Protein AF-A0A545VVF0-F1 (afdb_monomer_lite)

Sequence (174 aa):
MASSSRSNSPYYKLYMKKKNPTLDKPDDRQISLLFIFCLSRHEPKAKIQRWTYAGITYGAWSDDVDNPLRNELEDKDLWGIVDTKQVEDPNSEVRKIIDLSPSDLDKHDEAYKRWLKAQVKGKFPDDEEKKRDPSEEYLDTGVTAEARDQWQNKYFKDMAHAKLATLLAKGLLR

Organism: NCBI:txid43265

Structure (mmCIF, N/CA/C/O backbone):
data_AF-A0A545VVF0-F1
#
_entry.id   AF-A0A545VVF0-F1
#
loop_
_atom_site.group_PDB
_atom_site.id
_atom_site.type_symbol
_atom_site.label_atom_id
_atom_site.label_alt_id
_atom_site.label_comp_id
_atom_site.label_asym_id
_atom_site.label_entity_id
_atom_site.label_seq_id
_atom_site.pdbx_PDB_ins_code
_atom_site.Cartn_x
_atom_site.Cartn_y
_atom_site.Cartn_z
_atom_site.occupancy
_atom_site.B_iso_or_equiv
_atom_site.auth_seq_id
_atom_site.auth_comp_id
_atom_site.auth_asym_id
_atom_site.auth_atom_id
_atom_site.pdbx_PDB_model_num
ATOM 1 N N . MET A 1 1 ? -33.935 10.728 29.912 1.00 37.78 1 MET A N 1
ATOM 2 C CA . MET A 1 1 ? -32.818 11.019 28.991 1.00 37.78 1 MET A CA 1
ATOM 3 C C . MET A 1 1 ? -32.166 9.700 28.626 1.00 37.78 1 MET A C 1
ATOM 5 O O . MET A 1 1 ? -31.509 9.108 29.469 1.00 37.78 1 MET A O 1
ATOM 9 N N . ALA A 1 2 ? -32.445 9.180 27.432 1.00 35.41 2 ALA A N 1
ATOM 10 C CA . ALA A 1 2 ? -31.776 7.984 26.939 1.00 35.41 2 ALA A CA 1
ATOM 11 C C . ALA A 1 2 ? -30.388 8.408 26.449 1.00 35.41 2 ALA A C 1
ATOM 13 O O . ALA A 1 2 ? -30.267 9.019 25.390 1.00 35.41 2 ALA A O 1
ATOM 14 N N . SER A 1 3 ? -29.353 8.138 27.248 1.00 36.69 3 SER A N 1
ATOM 15 C CA . SER A 1 3 ? -27.981 8.148 26.748 1.00 36.69 3 SER A CA 1
ATOM 16 C C . SER A 1 3 ? -27.881 7.050 25.702 1.00 36.69 3 SER A C 1
ATOM 18 O O . SER A 1 3 ? -27.748 5.873 26.027 1.00 36.69 3 SER A O 1
ATOM 20 N N . SER A 1 4 ? -27.986 7.433 24.434 1.00 38.41 4 SER A N 1
ATOM 21 C CA . SER A 1 4 ? -27.522 6.611 23.331 1.00 38.41 4 SER A CA 1
ATOM 22 C C . SER A 1 4 ? -26.011 6.472 23.489 1.00 38.41 4 SER A C 1
ATOM 24 O O . SER A 1 4 ? -25.253 7.364 23.097 1.00 38.41 4 SER A O 1
ATOM 26 N N . SER A 1 5 ? -25.576 5.385 24.121 1.00 40.12 5 SER A N 1
ATOM 27 C CA . SER A 1 5 ? -24.195 4.924 24.096 1.00 40.12 5 SER A CA 1
ATOM 28 C C . SER A 1 5 ? -23.779 4.835 22.631 1.00 40.12 5 SER A C 1
ATOM 30 O O . SER A 1 5 ? -24.223 3.946 21.904 1.00 40.12 5 SER A O 1
ATOM 32 N N . ARG A 1 6 ? -23.016 5.829 22.161 1.00 42.34 6 ARG A N 1
ATOM 33 C CA . ARG A 1 6 ? -22.451 5.843 20.813 1.00 42.34 6 ARG A CA 1
ATOM 34 C C . ARG A 1 6 ? -21.681 4.539 20.643 1.00 42.34 6 ARG A C 1
ATOM 36 O O . ARG A 1 6 ? -20.779 4.262 21.423 1.00 42.34 6 ARG A O 1
ATOM 43 N N . SER A 1 7 ? -22.103 3.748 19.661 1.00 41.75 7 SER A N 1
ATOM 44 C CA . SER A 1 7 ? -21.441 2.544 19.164 1.00 41.75 7 SER A CA 1
ATOM 45 C C . SER A 1 7 ? -19.919 2.642 19.324 1.00 41.75 7 SER A C 1
ATOM 47 O O . SER A 1 7 ? -19.293 3.428 18.614 1.00 41.75 7 SER A O 1
ATOM 49 N N . ASN A 1 8 ? -19.332 1.851 20.233 1.00 49.91 8 ASN A N 1
ATOM 50 C CA . ASN A 1 8 ? -17.915 1.483 20.171 1.00 49.91 8 ASN A CA 1
ATOM 51 C C . ASN A 1 8 ? -17.726 0.871 18.787 1.00 49.91 8 ASN A C 1
ATOM 53 O O . ASN A 1 8 ? -18.117 -0.274 18.594 1.00 49.91 8 ASN A O 1
ATOM 57 N N . SER A 1 9 ? -17.276 1.640 17.796 1.00 54.25 9 SER A N 1
ATOM 58 C CA . SER A 1 9 ? -17.163 1.115 16.439 1.00 54.25 9 SER A CA 1
ATOM 59 C C . SER A 1 9 ? -16.034 0.082 16.453 1.00 54.25 9 SER A C 1
ATOM 61 O O . SER A 1 9 ? -14.888 0.477 16.666 1.00 54.25 9 SER A O 1
ATOM 63 N N . PRO A 1 10 ? -16.309 -1.221 16.257 1.00 78.38 10 PRO A N 1
ATOM 64 C CA . PRO A 1 10 ? -15.282 -2.264 16.246 1.00 78.38 10 PRO A CA 1
ATOM 65 C C . PRO A 1 10 ? -14.521 -2.271 14.907 1.00 78.38 10 PRO A C 1
ATOM 67 O O . PRO A 1 10 ? -14.108 -3.325 14.425 1.00 78.38 10 PRO A O 1
ATOM 70 N N . TYR A 1 11 ? -14.413 -1.105 14.265 1.00 91.50 11 TYR A N 1
ATOM 71 C CA . TYR A 1 11 ? -13.910 -0.956 12.913 1.00 91.50 11 TYR A CA 1
ATOM 72 C C . TYR A 1 11 ? -12.956 0.229 12.811 1.00 91.50 11 TYR A C 1
ATOM 74 O O . TYR A 1 11 ? -13.259 1.338 13.258 1.00 91.50 11 TYR A O 1
ATOM 82 N N . TYR A 1 12 ? -11.844 0.000 12.129 1.00 94.69 12 TYR A N 1
ATOM 83 C CA . TYR A 1 12 ? -10.983 1.047 11.610 1.00 94.69 12 TYR A CA 1
ATOM 84 C C . TYR A 1 12 ? -11.532 1.563 10.285 1.00 94.69 12 TYR A C 1
ATOM 86 O O . TYR A 1 12 ? -11.954 0.787 9.429 1.00 94.69 12 TYR A O 1
ATOM 94 N N . LYS A 1 13 ? -11.468 2.876 10.081 1.00 95.19 13 LYS A N 1
ATOM 95 C CA . LYS A 1 13 ? -11.593 3.478 8.755 1.00 95.19 13 LYS A CA 1
ATOM 96 C C . LYS A 1 13 ? -10.274 3.308 8.006 1.00 95.19 13 LYS A C 1
ATOM 98 O O . LYS A 1 13 ? -9.220 3.612 8.566 1.00 95.19 13 LYS A O 1
ATOM 103 N N . LEU A 1 14 ? -10.344 2.854 6.758 1.00 96.75 14 LEU A N 1
ATOM 104 C CA . LEU A 1 14 ? -9.202 2.714 5.858 1.00 96.75 14 LEU A CA 1
ATOM 105 C C . LEU A 1 14 ? -9.165 3.880 4.870 1.00 96.75 14 LEU A C 1
ATOM 107 O O . LEU A 1 14 ? -10.061 4.026 4.040 1.00 96.75 14 LEU A O 1
ATOM 111 N N . TYR A 1 15 ? -8.094 4.662 4.922 1.00 96.00 15 TYR A N 1
ATOM 112 C CA . TYR A 1 15 ? -7.790 5.705 3.949 1.00 96.00 15 TYR A CA 1
ATOM 113 C C . TYR A 1 15 ? -6.566 5.316 3.128 1.00 96.00 15 TYR A C 1
ATOM 115 O O . TYR A 1 15 ? -5.662 4.652 3.637 1.00 96.00 15 TYR A O 1
ATOM 123 N N . MET A 1 16 ? -6.498 5.775 1.880 1.00 95.44 16 MET A N 1
ATOM 124 C CA . MET A 1 16 ? -5.319 5.586 1.036 1.00 95.44 16 MET A CA 1
ATOM 125 C C . MET A 1 16 ? -4.805 6.936 0.557 1.00 95.44 16 MET A C 1
ATOM 127 O O . MET A 1 16 ? -5.473 7.611 -0.220 1.00 95.44 16 MET A O 1
ATOM 131 N N . LYS A 1 17 ? -3.599 7.318 0.976 1.00 92.12 17 LYS A N 1
ATOM 132 C CA . LYS A 1 17 ? -3.010 8.609 0.612 1.00 92.12 17 LYS A CA 1
ATOM 133 C C . LYS A 1 17 ? -1.682 8.470 -0.085 1.00 92.12 17 LYS A C 1
ATOM 135 O O . LYS A 1 17 ? -0.811 7.722 0.344 1.00 92.12 17 LYS A O 1
ATOM 140 N N . LYS A 1 18 ? -1.497 9.276 -1.123 1.00 89.44 18 LYS A N 1
ATOM 141 C CA . LYS A 1 18 ? -0.182 9.495 -1.708 1.00 89.44 18 LYS A CA 1
ATOM 142 C C . LYS A 1 18 ? 0.508 10.634 -0.964 1.00 89.44 18 LYS A C 1
ATOM 144 O O . LYS A 1 18 ? -0.039 11.730 -0.868 1.00 89.44 18 LYS A O 1
ATOM 149 N N . LYS A 1 19 ? 1.720 10.387 -0.482 1.00 83.69 19 LYS A N 1
ATOM 150 C CA . LYS A 1 19 ? 2.624 11.416 0.020 1.00 83.69 19 LYS A CA 1
ATOM 151 C C . LYS A 1 19 ? 3.714 11.624 -1.023 1.00 83.69 19 LYS A C 1
ATOM 153 O O . LYS A 1 19 ? 4.479 10.710 -1.323 1.00 83.69 19 LYS A O 1
ATOM 158 N N . ASN A 1 20 ? 3.736 12.817 -1.604 1.00 71.19 20 ASN A N 1
ATOM 159 C CA . ASN A 1 20 ? 4.815 13.208 -2.497 1.00 71.19 20 ASN A CA 1
ATOM 160 C C . ASN A 1 20 ? 6.049 13.612 -1.674 1.00 71.19 20 ASN A C 1
ATOM 162 O O . ASN A 1 20 ? 5.892 14.075 -0.539 1.00 71.19 20 ASN A O 1
ATOM 166 N N . PRO A 1 21 ? 7.247 13.451 -2.248 1.00 67.38 21 PRO A N 1
ATOM 167 C CA . PRO A 1 21 ? 8.489 13.887 -1.636 1.00 67.38 21 PRO A CA 1
ATOM 168 C C . PRO A 1 21 ? 8.457 15.376 -1.280 1.00 67.38 21 PRO A C 1
ATOM 170 O O . PRO A 1 21 ? 7.979 16.201 -2.062 1.00 67.38 21 PRO A O 1
ATOM 173 N N . THR A 1 22 ? 8.981 15.728 -0.109 1.00 59.25 22 THR A N 1
ATOM 174 C CA . THR A 1 22 ? 9.321 17.118 0.217 1.00 59.25 22 THR A CA 1
ATOM 175 C C . THR A 1 22 ? 10.681 17.429 -0.398 1.00 59.25 22 THR A C 1
ATOM 177 O O . THR A 1 22 ? 11.645 16.709 -0.167 1.00 59.25 22 THR A O 1
ATOM 180 N N . LEU A 1 23 ? 10.770 18.501 -1.192 1.00 57.47 23 LEU A N 1
ATOM 181 C CA . LEU A 1 23 ? 11.990 18.888 -1.922 1.00 57.47 23 LEU A CA 1
ATOM 182 C C . LEU A 1 23 ? 13.155 19.326 -1.008 1.00 57.47 23 LEU A C 1
ATOM 184 O O . LEU A 1 23 ? 14.242 19.609 -1.507 1.00 57.47 23 LEU A O 1
ATOM 188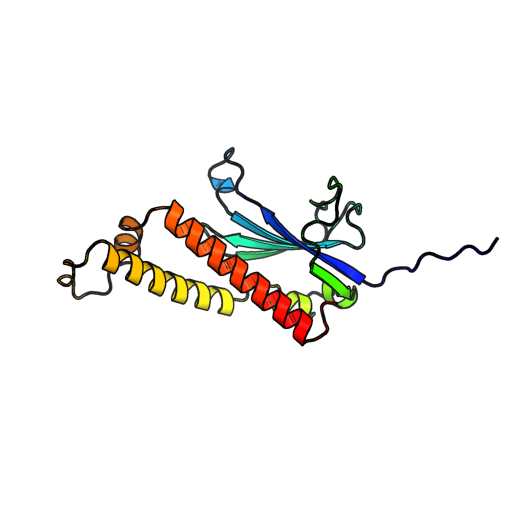 N N . ASP A 1 24 ? 12.940 19.365 0.308 1.00 55.28 24 ASP A N 1
ATOM 189 C CA . ASP A 1 24 ? 13.870 19.930 1.286 1.00 55.28 24 ASP A CA 1
ATOM 190 C C . ASP A 1 24 ? 15.062 19.016 1.616 1.00 55.28 24 ASP A C 1
ATOM 192 O O . ASP A 1 24 ? 16.093 19.511 2.075 1.00 55.28 24 ASP A O 1
ATOM 196 N N . LYS A 1 25 ? 14.975 17.696 1.375 1.00 51.72 25 LYS A N 1
ATOM 197 C CA . LYS A 1 25 ? 16.108 16.768 1.552 1.00 51.72 25 LYS A CA 1
ATOM 198 C C . LYS A 1 25 ? 16.249 15.807 0.366 1.00 51.72 25 LYS A C 1
ATOM 200 O O . LYS A 1 25 ? 15.251 15.293 -0.129 1.00 51.72 25 LYS A O 1
ATOM 205 N N . PRO A 1 26 ? 17.476 15.505 -0.093 1.00 47.88 26 PRO A N 1
ATOM 206 C CA . PRO A 1 26 ? 17.697 14.581 -1.208 1.00 47.88 26 PRO A CA 1
ATOM 207 C C . PRO A 1 26 ? 17.220 13.144 -0.921 1.00 47.88 26 PRO A C 1
ATOM 209 O O . PRO A 1 26 ? 16.734 12.494 -1.844 1.00 47.88 26 PRO A O 1
ATOM 212 N N . ASP A 1 27 ? 17.257 12.694 0.340 1.00 47.88 27 ASP A N 1
ATOM 213 C CA . ASP A 1 27 ? 16.682 11.406 0.774 1.00 47.88 27 ASP A CA 1
ATOM 214 C C . ASP A 1 27 ? 15.145 11.433 0.871 1.00 47.88 27 ASP A C 1
ATOM 216 O O . ASP A 1 27 ? 14.496 10.390 0.803 1.00 47.88 27 ASP A O 1
ATOM 220 N N . ASP A 1 28 ? 14.541 12.626 0.947 1.00 53.06 28 ASP A N 1
ATOM 221 C CA . ASP A 1 28 ? 13.087 12.818 0.948 1.00 53.06 28 ASP A CA 1
ATOM 222 C C . ASP A 1 28 ? 12.493 12.765 -0.466 1.00 53.06 28 ASP A C 1
ATOM 224 O O . ASP A 1 28 ? 11.293 12.964 -0.599 1.00 53.06 28 ASP A O 1
ATOM 228 N N . ARG A 1 29 ? 13.279 12.453 -1.515 1.00 60.47 29 ARG A N 1
ATOM 229 C CA . ARG A 1 29 ? 12.794 12.250 -2.902 1.00 60.47 29 ARG A CA 1
ATOM 230 C C . ARG A 1 29 ? 11.932 10.999 -3.091 1.00 60.47 29 ARG A C 1
ATOM 232 O O . ARG A 1 29 ? 11.418 10.771 -4.183 1.00 60.47 29 ARG A O 1
ATOM 239 N N . GLN A 1 30 ? 11.755 10.208 -2.042 1.00 71.75 30 GLN A N 1
ATOM 240 C CA . GLN A 1 30 ? 10.968 8.989 -2.093 1.00 71.75 30 GLN A CA 1
ATOM 241 C C . GLN A 1 30 ? 9.472 9.302 -2.106 1.00 71.75 30 GLN A C 1
ATOM 243 O O . GLN A 1 30 ? 8.951 10.083 -1.306 1.00 71.75 30 GLN A O 1
ATOM 248 N N . ILE A 1 31 ? 8.765 8.659 -3.026 1.00 83.38 31 ILE A N 1
ATOM 249 C CA . ILE A 1 31 ? 7.314 8.739 -3.103 1.00 83.38 31 ILE A CA 1
ATOM 250 C C . ILE A 1 31 ? 6.750 7.674 -2.168 1.00 83.38 31 ILE A C 1
ATOM 252 O O . ILE A 1 31 ? 7.254 6.552 -2.111 1.00 83.38 31 ILE A O 1
ATOM 256 N N . SER A 1 32 ? 5.700 8.009 -1.419 1.00 88.62 32 SER A N 1
ATOM 257 C CA . SER A 1 32 ? 5.029 7.035 -0.562 1.00 88.62 32 SER A CA 1
ATOM 258 C C . SER A 1 32 ? 3.539 6.923 -0.847 1.00 88.62 32 SER A C 1
ATOM 260 O O . SER A 1 32 ? 2.855 7.913 -1.108 1.00 88.62 32 SER A O 1
ATOM 262 N N . LEU A 1 33 ? 3.017 5.707 -0.730 1.00 93.94 33 LEU A N 1
ATOM 263 C CA . LEU A 1 33 ? 1.590 5.420 -0.638 1.00 93.94 33 LEU A CA 1
ATOM 264 C C . LEU A 1 33 ? 1.301 4.875 0.764 1.00 93.94 33 LEU A C 1
ATOM 266 O O . LEU A 1 33 ? 2.006 4.002 1.263 1.00 93.94 33 LEU A O 1
ATOM 270 N N . LEU A 1 34 ? 0.309 5.450 1.434 1.00 94.94 34 LEU A N 1
ATOM 271 C CA . LEU A 1 34 ? -0.036 5.173 2.822 1.00 94.94 34 LEU A CA 1
ATOM 272 C C . LEU A 1 34 ? -1.423 4.546 2.879 1.00 94.94 34 LEU A C 1
ATOM 274 O O . LEU A 1 34 ? -2.387 5.183 2.460 1.00 94.94 34 LEU A O 1
ATOM 278 N N . PHE A 1 35 ? -1.526 3.354 3.457 1.00 97.06 35 PHE A N 1
ATOM 279 C CA . PHE A 1 35 ? -2.791 2.806 3.938 1.00 97.06 35 PHE A CA 1
ATOM 280 C C . PHE A 1 35 ? -2.912 3.169 5.409 1.00 97.06 35 PHE A C 1
ATOM 282 O O . PHE A 1 35 ? -2.135 2.687 6.231 1.00 97.06 35 PHE A O 1
ATOM 289 N N . ILE A 1 36 ? -3.836 4.067 5.726 1.00 96.38 36 ILE A N 1
ATOM 290 C CA . ILE A 1 36 ? -3.993 4.642 7.059 1.00 96.38 36 ILE A CA 1
ATOM 291 C C . ILE A 1 36 ? -5.245 4.052 7.683 1.00 96.38 36 ILE A C 1
ATOM 293 O O . ILE A 1 36 ? -6.341 4.191 7.144 1.00 96.38 36 ILE A O 1
ATOM 297 N N . PHE A 1 37 ? -5.068 3.438 8.842 1.00 96.00 37 PHE A N 1
ATOM 298 C CA . PHE A 1 37 ? -6.129 2.877 9.650 1.00 96.00 37 PHE A CA 1
ATOM 299 C C . PHE A 1 37 ? -6.256 3.698 10.926 1.00 96.00 37 PHE A C 1
ATOM 301 O O . PHE A 1 37 ? -5.374 3.678 11.790 1.00 96.00 37 PHE A O 1
ATOM 308 N N . CYS A 1 38 ? -7.380 4.393 11.081 1.00 94.00 38 CYS A N 1
ATOM 309 C CA . CYS A 1 38 ? -7.748 5.039 12.343 1.00 94.00 38 CYS A CA 1
ATOM 310 C C . CYS A 1 38 ? -9.223 4.788 12.695 1.00 94.00 38 CYS A C 1
ATOM 312 O O . CYS A 1 38 ? -10.059 4.607 11.812 1.00 94.00 38 CYS A O 1
ATOM 314 N N . LEU A 1 39 ? -9.558 4.758 13.989 1.00 91.06 39 LEU A N 1
ATOM 315 C CA . LEU A 1 39 ? -10.954 4.619 14.441 1.00 91.06 39 LEU A CA 1
ATOM 316 C C . LEU A 1 39 ? -11.775 5.866 14.073 1.00 91.06 39 LEU A C 1
ATOM 318 O O . LEU A 1 39 ? -12.941 5.789 13.686 1.00 91.06 39 LEU A O 1
ATOM 322 N N . SER A 1 40 ? -11.132 7.031 14.144 1.00 88.06 40 SER A N 1
ATOM 323 C CA . SER A 1 40 ? -11.645 8.318 13.692 1.00 88.06 40 SER A CA 1
ATOM 324 C C . SER A 1 40 ? -10.508 9.124 13.076 1.00 88.06 40 SER A C 1
ATOM 326 O O . SER A 1 40 ? -9.360 9.029 13.510 1.00 88.06 40 SER A O 1
ATOM 328 N N . ARG A 1 41 ? -10.820 9.975 12.092 1.00 85.50 41 ARG A N 1
ATOM 329 C CA . ARG A 1 41 ? -9.817 10.835 11.447 1.00 85.50 41 ARG A CA 1
ATOM 330 C C . ARG A 1 41 ? -9.128 11.784 12.430 1.00 85.50 41 ARG A C 1
ATOM 332 O O . ARG A 1 41 ? -8.008 12.198 12.177 1.00 85.50 41 ARG A O 1
ATOM 339 N N . HIS A 1 42 ? -9.791 12.108 13.541 1.00 86.25 42 HIS A N 1
ATOM 340 C CA . HIS A 1 42 ? -9.276 12.992 14.587 1.00 86.25 42 HIS A CA 1
ATOM 341 C C . HIS A 1 42 ? -8.517 12.257 15.696 1.00 86.25 42 HIS A C 1
ATOM 343 O O . HIS A 1 42 ? -8.006 12.917 16.601 1.00 86.25 42 HIS A O 1
ATOM 349 N N . GLU A 1 43 ? -8.431 10.921 15.639 1.00 89.00 43 GLU A N 1
ATOM 350 C CA . GLU A 1 43 ? -7.591 10.170 16.572 1.00 89.00 43 GLU A CA 1
ATOM 351 C C . GLU A 1 43 ? -6.146 10.668 16.479 1.00 89.00 43 GLU A C 1
ATOM 353 O O . GLU A 1 43 ? -5.660 10.924 15.371 1.00 89.00 43 GLU A O 1
ATOM 358 N N . PRO A 1 44 ? -5.434 10.800 17.610 1.00 90.50 44 PRO A N 1
ATOM 359 C CA . PRO A 1 44 ? -4.041 11.222 17.596 1.00 90.50 44 PRO A CA 1
ATOM 360 C C . PRO A 1 44 ? -3.142 10.180 16.929 1.00 90.50 44 PRO A C 1
ATOM 362 O O . PRO A 1 44 ? -2.114 10.546 16.361 1.00 90.50 44 PRO A O 1
ATOM 365 N N . LYS A 1 45 ? -3.534 8.903 16.982 1.00 92.62 45 LYS A N 1
ATOM 366 C CA . LYS A 1 45 ? -2.739 7.763 16.534 1.00 92.62 45 LYS A CA 1
ATOM 367 C C . LYS A 1 45 ? -3.441 6.979 15.436 1.00 92.62 45 LYS A C 1
ATOM 369 O O . LYS A 1 45 ? -4.668 6.890 15.396 1.00 92.62 45 LYS A O 1
ATOM 374 N N . ALA A 1 46 ? -2.642 6.419 14.540 1.00 94.19 46 ALA A N 1
ATOM 375 C CA . ALA A 1 46 ? -3.091 5.556 13.463 1.00 94.19 46 ALA A CA 1
ATOM 376 C C . ALA A 1 46 ? -2.132 4.376 13.293 1.00 94.19 46 ALA A C 1
ATOM 378 O O . ALA A 1 46 ? -0.946 4.460 13.619 1.00 94.19 46 ALA A O 1
ATOM 379 N N . LYS A 1 47 ? -2.658 3.293 12.723 1.00 96.00 47 LYS A N 1
ATOM 380 C CA . LYS A 1 47 ? -1.856 2.201 12.172 1.00 96.00 47 LYS A CA 1
ATOM 381 C C . LYS A 1 47 ? -1.664 2.475 10.690 1.00 96.00 47 LYS A C 1
ATOM 383 O O . LYS A 1 47 ? -2.625 2.816 10.006 1.00 96.00 47 LYS A O 1
ATOM 388 N N . ILE A 1 48 ? -0.440 2.384 10.190 1.00 96.00 48 ILE A N 1
ATOM 389 C CA . ILE A 1 48 ? -0.122 2.734 8.805 1.00 96.00 48 ILE A CA 1
ATOM 390 C C . ILE A 1 48 ? 0.703 1.627 8.172 1.00 96.00 48 ILE A C 1
ATOM 392 O O . ILE A 1 48 ? 1.745 1.266 8.710 1.00 96.00 48 ILE A O 1
ATOM 396 N N . GLN A 1 49 ? 0.281 1.163 6.998 1.00 96.31 49 GLN A N 1
ATOM 397 C CA . GLN A 1 49 ? 1.191 0.511 6.063 1.00 96.31 49 GLN A CA 1
ATOM 398 C C . GLN A 1 49 ? 1.714 1.561 5.090 1.00 96.31 49 GLN A C 1
ATOM 400 O O . GLN A 1 49 ? 0.939 2.183 4.358 1.00 96.31 49 GLN A O 1
ATOM 405 N N . ARG A 1 50 ? 3.032 1.753 5.071 1.00 94.81 50 ARG A N 1
ATOM 406 C CA . ARG A 1 50 ? 3.713 2.645 4.131 1.00 94.81 50 ARG A CA 1
ATOM 407 C C . ARG A 1 50 ? 4.369 1.828 3.036 1.00 94.81 50 ARG A C 1
ATOM 409 O O . ARG A 1 50 ? 5.169 0.952 3.332 1.00 94.81 50 ARG A O 1
ATOM 416 N N . TRP A 1 51 ? 4.061 2.152 1.790 1.00 94.88 51 TRP A N 1
ATOM 417 C CA . TRP A 1 51 ? 4.788 1.690 0.616 1.00 94.88 51 TRP A CA 1
ATOM 418 C C . TRP A 1 51 ? 5.668 2.827 0.126 1.00 94.88 51 TRP A C 1
ATOM 420 O O . TRP A 1 51 ? 5.150 3.889 -0.215 1.00 94.88 51 TRP A O 1
ATOM 430 N N . THR A 1 52 ? 6.973 2.608 0.097 1.00 90.44 52 THR A N 1
ATOM 431 C CA . THR A 1 52 ? 7.965 3.567 -0.382 1.00 90.44 52 THR A CA 1
ATOM 432 C C . THR A 1 52 ? 8.496 3.100 -1.732 1.00 90.44 52 THR A C 1
ATOM 434 O O . THR A 1 52 ? 8.824 1.925 -1.882 1.00 90.44 52 THR A O 1
ATOM 437 N N . TYR A 1 53 ? 8.565 4.007 -2.705 1.00 87.19 53 TYR A N 1
ATOM 438 C CA . TYR A 1 53 ? 9.090 3.763 -4.051 1.00 87.19 53 TYR A CA 1
ATOM 439 C C . TYR A 1 53 ? 9.760 5.034 -4.616 1.00 87.19 53 TYR A C 1
ATOM 441 O O . TYR A 1 53 ? 9.814 6.063 -3.939 1.00 87.19 53 TYR A O 1
ATOM 449 N N . ALA A 1 54 ? 10.295 4.969 -5.840 1.00 75.75 54 ALA A N 1
ATOM 450 C CA . ALA A 1 54 ? 11.222 5.946 -6.436 1.00 75.75 54 ALA A CA 1
ATOM 451 C C . ALA A 1 54 ? 12.602 5.976 -5.747 1.00 75.75 54 ALA A C 1
ATOM 453 O O . ALA A 1 54 ? 13.129 7.021 -5.369 1.00 75.75 54 ALA A O 1
ATOM 454 N N . GLY A 1 55 ? 13.185 4.787 -5.576 1.00 76.75 55 GLY A N 1
ATOM 455 C CA . GLY A 1 55 ? 14.443 4.530 -4.879 1.00 76.75 55 GLY A CA 1
ATOM 456 C C . GLY A 1 55 ? 14.511 3.053 -4.498 1.00 76.75 55 GLY A C 1
ATOM 457 O O . GLY A 1 55 ? 14.172 2.193 -5.310 1.00 76.75 55 GLY A O 1
ATOM 458 N N . ILE A 1 56 ? 14.873 2.756 -3.249 1.00 79.19 56 ILE A N 1
ATOM 459 C CA . ILE A 1 56 ? 14.677 1.412 -2.694 1.00 79.19 56 ILE A CA 1
ATOM 460 C C . ILE A 1 56 ? 13.178 1.216 -2.457 1.00 79.19 56 ILE A C 1
ATOM 462 O O . ILE A 1 56 ? 12.563 1.978 -1.710 1.00 79.19 56 ILE A O 1
ATOM 466 N N . THR A 1 57 ? 12.599 0.202 -3.099 1.00 87.31 57 THR A N 1
ATOM 467 C CA . THR A 1 57 ? 11.180 -0.128 -2.942 1.00 87.31 57 THR A CA 1
ATOM 468 C C . THR A 1 57 ? 10.988 -1.048 -1.747 1.00 87.31 57 THR A C 1
ATOM 470 O O . THR A 1 57 ? 11.598 -2.113 -1.688 1.00 87.31 57 THR A O 1
ATOM 473 N N . TYR A 1 58 ? 10.130 -0.662 -0.803 1.00 89.06 58 TYR A N 1
ATOM 474 C CA . TYR A 1 58 ? 9.789 -1.502 0.346 1.00 89.06 58 TYR A CA 1
ATOM 475 C C . TYR A 1 58 ? 8.451 -1.108 0.983 1.00 89.06 58 TYR A C 1
ATOM 477 O O . TYR A 1 58 ? 7.955 0.009 0.810 1.00 89.06 58 TYR A O 1
ATOM 485 N N . GLY A 1 59 ? 7.872 -2.042 1.739 1.00 91.12 59 GLY A N 1
ATOM 486 C CA . GLY A 1 59 ? 6.701 -1.827 2.587 1.00 91.12 59 GLY A CA 1
ATOM 487 C C . GLY A 1 59 ? 7.061 -1.912 4.067 1.00 91.12 59 GLY A C 1
ATOM 488 O O . GLY A 1 59 ? 7.947 -2.678 4.440 1.00 91.12 59 GLY A O 1
ATOM 489 N N . ALA A 1 60 ? 6.394 -1.129 4.913 1.00 93.00 60 ALA A N 1
ATOM 490 C CA . ALA A 1 60 ? 6.556 -1.225 6.359 1.00 93.00 60 ALA A CA 1
ATOM 491 C C . ALA A 1 60 ? 5.277 -0.856 7.118 1.00 93.00 60 ALA A C 1
ATOM 493 O O . ALA A 1 60 ? 4.690 0.210 6.892 1.00 93.00 60 ALA A O 1
ATOM 494 N N . TRP A 1 61 ? 4.916 -1.711 8.079 1.00 94.75 61 TRP A N 1
ATOM 495 C CA . TRP A 1 61 ? 3.858 -1.447 9.048 1.00 94.75 61 TRP A CA 1
ATOM 496 C C . TRP A 1 61 ? 4.376 -0.553 10.174 1.00 94.75 61 TRP A C 1
ATOM 498 O O . TRP A 1 61 ? 5.519 -0.656 10.619 1.00 94.75 61 TRP A O 1
ATOM 508 N N . SER A 1 62 ? 3.524 0.340 10.657 1.00 93.81 62 SER A N 1
ATOM 509 C CA . SER A 1 62 ? 3.782 1.173 11.827 1.00 93.81 62 SER A CA 1
ATOM 510 C C . SER A 1 62 ? 2.505 1.309 12.642 1.00 93.81 62 SER A C 1
ATOM 512 O O . SER A 1 62 ? 1.500 1.826 12.160 1.00 93.81 62 SER A O 1
ATOM 514 N N . ASP A 1 63 ? 2.544 0.822 13.876 1.00 89.50 63 ASP A N 1
ATOM 515 C CA . ASP A 1 63 ? 1.341 0.526 14.653 1.00 89.50 63 ASP A CA 1
ATOM 516 C C . ASP A 1 63 ? 0.866 1.647 15.586 1.00 89.50 63 ASP A C 1
ATOM 518 O O . ASP A 1 63 ? -0.268 1.588 16.065 1.00 89.50 63 ASP A O 1
ATOM 522 N N . ASP A 1 64 ? 1.728 2.625 15.857 1.00 87.75 64 ASP A N 1
ATOM 523 C CA . ASP A 1 64 ? 1.458 3.746 16.762 1.00 87.75 64 ASP A CA 1
ATOM 524 C C . ASP A 1 64 ? 2.139 5.026 16.258 1.00 87.75 64 ASP A C 1
ATOM 526 O O . ASP A 1 64 ? 3.072 5.573 16.850 1.00 87.75 64 ASP A O 1
ATOM 530 N N . VAL A 1 65 ? 1.707 5.477 15.083 1.00 91.44 65 VAL A N 1
ATOM 531 C CA . VAL A 1 65 ? 2.226 6.692 14.447 1.00 91.44 65 VAL A CA 1
ATOM 532 C C . VAL A 1 65 ? 1.221 7.821 14.542 1.00 91.44 65 VAL A C 1
ATOM 534 O O . VAL A 1 65 ? 0.010 7.594 14.577 1.00 91.44 65 VAL A O 1
ATOM 537 N N . ASP A 1 66 ? 1.729 9.050 14.582 1.00 92.56 66 ASP A N 1
ATOM 538 C CA . ASP A 1 66 ? 0.878 10.233 14.564 1.00 92.56 66 ASP A CA 1
ATOM 539 C C . ASP A 1 66 ? 0.001 10.211 13.314 1.00 92.56 66 ASP A C 1
ATOM 541 O O . ASP A 1 66 ? 0.485 10.042 12.191 1.00 92.56 66 ASP A O 1
ATOM 545 N N . ASN A 1 67 ? -1.306 10.340 13.526 1.00 91.06 67 ASN A N 1
ATOM 546 C CA . ASN A 1 67 ? -2.283 10.227 12.460 1.00 91.06 67 ASN A CA 1
ATOM 547 C C . ASN A 1 67 ? -2.121 11.397 11.470 1.00 91.06 67 ASN A C 1
ATOM 549 O O . ASN A 1 67 ? -2.414 12.544 11.828 1.00 91.06 67 ASN A O 1
ATOM 553 N N . PRO A 1 68 ? -1.716 11.140 10.211 1.00 89.75 68 PRO A N 1
ATOM 554 C CA . PRO A 1 68 ? -1.491 12.198 9.230 1.00 89.75 68 PRO A CA 1
ATOM 555 C C . PRO A 1 68 ? -2.789 12.912 8.826 1.00 89.75 68 PRO A C 1
ATOM 557 O O . PRO A 1 68 ? -2.730 14.011 8.285 1.00 89.75 68 PRO A O 1
ATOM 560 N N . LEU A 1 69 ? -3.953 12.321 9.115 1.00 90.25 69 LEU A N 1
ATOM 561 C CA . LEU A 1 69 ? -5.272 12.864 8.786 1.00 90.25 69 LEU A CA 1
ATOM 562 C C . LEU A 1 69 ? -5.838 13.779 9.880 1.00 90.25 69 LEU A C 1
ATOM 564 O O . LEU A 1 69 ? -6.910 14.355 9.703 1.00 90.25 69 LEU A O 1
ATOM 568 N N . ARG A 1 70 ? -5.146 13.924 11.020 1.00 87.69 70 ARG A N 1
ATOM 569 C CA . ARG A 1 70 ? -5.678 14.577 12.230 1.00 87.69 70 ARG A CA 1
ATOM 570 C C . ARG A 1 70 ? -6.229 15.982 11.981 1.00 87.69 70 ARG A C 1
ATOM 572 O O . ARG A 1 70 ? -7.248 16.357 12.565 1.00 87.69 70 ARG A O 1
ATOM 579 N N . ASN A 1 71 ? -5.549 16.733 11.118 1.00 85.94 71 ASN A N 1
ATOM 580 C CA . ASN A 1 71 ? -5.862 18.127 10.805 1.00 85.94 71 ASN A CA 1
ATOM 581 C C . ASN A 1 71 ? -6.750 18.278 9.562 1.00 85.94 71 ASN A C 1
ATOM 583 O O . ASN A 1 71 ? -7.028 19.397 9.137 1.00 85.94 71 ASN A O 1
ATOM 587 N N . GLU A 1 72 ? -7.179 17.176 8.951 1.00 85.25 72 GLU A N 1
ATOM 588 C CA . GLU A 1 72 ? -7.999 17.234 7.751 1.00 85.25 72 GLU A CA 1
ATOM 589 C C . GLU A 1 72 ? -9.457 17.547 8.078 1.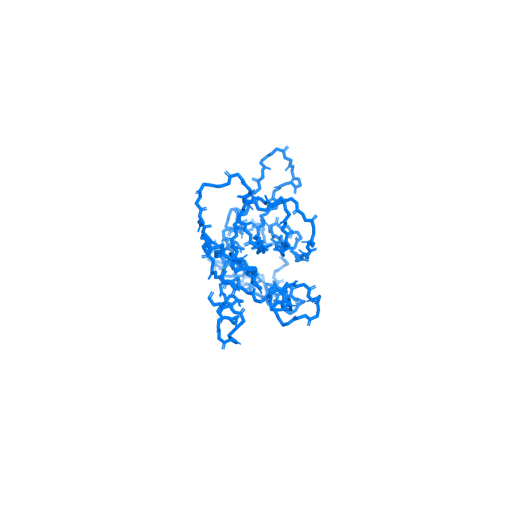00 85.25 72 GLU A C 1
ATOM 591 O O . GLU A 1 72 ? -9.989 17.184 9.134 1.00 85.25 72 GLU A O 1
ATOM 596 N N . LEU A 1 73 ? -10.106 18.256 7.152 1.00 81.94 73 LEU A N 1
ATOM 597 C CA . LEU A 1 73 ? -11.468 18.766 7.315 1.00 81.94 73 LEU A CA 1
ATOM 598 C C . LEU A 1 73 ? -12.543 17.815 6.767 1.00 81.94 73 LEU A C 1
ATOM 600 O O . LEU A 1 73 ? -13.695 17.887 7.198 1.00 81.94 73 LEU A O 1
ATOM 604 N N . GLU A 1 74 ? -12.170 16.880 5.898 1.00 84.62 74 GLU A N 1
ATOM 605 C CA . GLU A 1 74 ? -13.085 15.992 5.177 1.00 84.62 74 GLU A CA 1
ATOM 606 C C . GLU A 1 74 ? -12.509 14.574 5.103 1.00 84.62 74 GLU A C 1
ATOM 608 O O . GLU A 1 74 ? -11.292 14.406 5.069 1.00 84.62 74 GLU A O 1
ATOM 613 N N . ASP A 1 75 ? -13.378 13.563 5.024 1.00 82.38 75 ASP A N 1
ATOM 614 C CA . ASP A 1 75 ? -12.992 12.157 4.818 1.00 82.38 75 ASP A CA 1
ATOM 615 C C . ASP A 1 75 ? -12.642 11.907 3.332 1.00 82.38 75 ASP A C 1
ATOM 617 O O . ASP A 1 75 ? -13.183 11.012 2.679 1.00 82.38 75 ASP A O 1
ATOM 621 N N . LYS A 1 76 ? -11.754 12.734 2.765 1.00 84.00 76 LYS A N 1
ATOM 622 C CA . LYS A 1 76 ? -11.214 12.506 1.418 1.00 84.00 76 LYS A CA 1
ATOM 623 C C . LYS A 1 76 ? -10.355 11.249 1.433 1.00 84.00 76 LYS A C 1
ATOM 625 O O . LYS A 1 76 ? -9.630 10.993 2.391 1.00 84.00 76 LYS A O 1
ATOM 630 N N . ASP A 1 77 ? -10.440 10.478 0.356 1.00 87.81 77 ASP A N 1
ATOM 631 C CA . ASP A 1 77 ? -9.695 9.229 0.186 1.00 87.81 77 ASP A CA 1
ATOM 632 C C . ASP A 1 77 ? -10.045 8.130 1.213 1.00 87.81 77 ASP A C 1
ATOM 634 O O . ASP A 1 77 ? -9.247 7.215 1.433 1.00 87.81 77 ASP A O 1
ATOM 638 N N . LEU A 1 78 ? -11.228 8.204 1.841 1.00 93.62 78 LEU A N 1
ATOM 639 C CA . LEU A 1 78 ? -11.805 7.100 2.611 1.00 93.62 78 LEU A CA 1
ATOM 640 C C . LEU A 1 78 ? -12.250 5.989 1.654 1.00 93.62 78 LEU A C 1
ATOM 642 O O . LEU A 1 78 ? -13.076 6.216 0.772 1.00 93.62 78 LEU A O 1
ATOM 646 N N . TRP A 1 79 ? -11.732 4.782 1.862 1.00 94.31 79 TRP A N 1
ATOM 647 C CA . TRP A 1 79 ? -12.042 3.613 1.037 1.00 94.31 79 TRP A CA 1
ATOM 648 C C . TRP A 1 79 ? -13.077 2.680 1.651 1.00 94.31 79 TRP A C 1
ATOM 650 O O . TRP A 1 79 ? -13.735 1.949 0.919 1.00 94.31 79 TRP A O 1
ATOM 660 N N . GLY A 1 80 ? -13.215 2.692 2.975 1.00 94.00 80 GLY A N 1
ATOM 661 C CA . GLY A 1 80 ? -14.183 1.859 3.676 1.00 94.00 80 GLY A CA 1
ATOM 662 C C . GLY A 1 80 ? -13.786 1.601 5.120 1.00 94.00 80 GLY A C 1
ATOM 663 O O . GLY A 1 80 ? -12.938 2.297 5.689 1.00 94.00 80 GLY A O 1
ATOM 664 N N . ILE A 1 81 ? -14.406 0.588 5.710 1.00 95.56 81 ILE A N 1
ATOM 665 C CA . ILE A 1 81 ? -14.173 0.156 7.085 1.00 95.56 81 ILE A CA 1
ATOM 666 C C . ILE A 1 81 ? -13.681 -1.293 7.150 1.00 95.56 81 ILE A C 1
ATOM 668 O O . ILE A 1 81 ? -14.061 -2.139 6.341 1.00 95.56 81 ILE A O 1
ATOM 672 N N . VAL A 1 82 ? -12.835 -1.576 8.138 1.00 95.94 82 VAL A N 1
ATOM 673 C CA . VAL A 1 82 ? -12.172 -2.868 8.355 1.00 95.94 82 VAL A CA 1
ATOM 674 C C . VAL A 1 82 ? -12.306 -3.259 9.823 1.00 95.94 82 VAL A C 1
ATOM 676 O O . VAL A 1 82 ? -12.167 -2.405 10.694 1.00 95.94 82 VAL A O 1
ATOM 679 N N . ASP A 1 83 ? -12.574 -4.535 10.113 1.00 94.00 83 ASP A N 1
ATOM 680 C CA . ASP A 1 83 ? -12.668 -5.044 11.492 1.00 94.00 83 ASP A CA 1
ATOM 681 C C . ASP A 1 83 ? -11.369 -4.784 12.270 1.00 94.00 83 ASP A C 1
ATOM 683 O O . ASP A 1 83 ? -10.270 -5.054 11.780 1.00 94.00 83 ASP A O 1
ATOM 687 N N . THR A 1 84 ? -11.497 -4.287 13.499 1.00 92.25 84 THR A N 1
ATOM 688 C CA . THR A 1 84 ? -10.373 -4.002 14.391 1.00 92.25 84 THR A CA 1
ATOM 689 C C . THR A 1 84 ? -9.409 -5.170 14.546 1.00 92.25 84 THR A C 1
ATOM 691 O O . THR A 1 84 ? -8.200 -4.970 14.434 1.00 92.25 84 THR A O 1
ATOM 694 N N . LYS A 1 85 ? -9.907 -6.403 14.677 1.00 91.75 85 LYS A N 1
ATOM 695 C CA . LYS A 1 85 ? -9.049 -7.590 14.814 1.00 91.75 85 LYS A CA 1
ATOM 696 C C . LYS A 1 85 ? -8.184 -7.820 13.580 1.00 91.75 85 LYS A C 1
ATOM 698 O O . LYS A 1 85 ? -7.051 -8.271 13.701 1.00 91.75 85 LYS A O 1
ATOM 703 N N . GLN A 1 86 ? -8.701 -7.486 12.399 1.00 93.75 86 GLN A N 1
ATOM 704 C CA . GLN A 1 86 ? -7.958 -7.615 11.150 1.00 93.75 86 GLN A CA 1
ATOM 705 C C . GLN A 1 86 ? -6.865 -6.551 11.011 1.00 93.75 86 GLN A C 1
ATOM 707 O O . GLN A 1 86 ? -5.891 -6.767 10.301 1.00 93.75 86 GLN A O 1
ATOM 712 N N . VAL A 1 87 ? -6.983 -5.404 11.674 1.00 92.94 87 VAL A N 1
ATOM 713 C CA . VAL A 1 87 ? -5.925 -4.384 11.652 1.00 92.94 87 VAL A CA 1
ATOM 714 C C . VAL A 1 87 ? -4.934 -4.596 12.793 1.00 92.94 87 VAL A C 1
ATOM 716 O O . VAL A 1 87 ? -3.750 -4.329 12.627 1.00 92.94 87 VAL A O 1
ATOM 719 N N . GLU A 1 88 ? -5.371 -5.079 13.951 1.00 92.00 88 GLU A N 1
ATOM 720 C CA . GLU A 1 88 ? -4.514 -5.237 15.130 1.00 92.00 88 GLU A CA 1
ATOM 721 C C . GLU A 1 88 ? -3.655 -6.502 15.106 1.00 92.00 88 GLU A C 1
ATOM 723 O O . GLU A 1 88 ? -2.515 -6.439 15.555 1.00 92.00 88 GLU A O 1
ATOM 728 N N . ASP A 1 89 ? -4.149 -7.619 14.563 1.00 93.75 89 ASP A N 1
ATOM 729 C CA . ASP A 1 89 ? -3.373 -8.860 14.469 1.00 93.75 89 ASP A CA 1
ATOM 730 C C . ASP A 1 89 ? -2.314 -8.766 13.348 1.00 93.75 89 ASP A C 1
ATOM 732 O O . ASP A 1 89 ? -2.687 -8.671 12.174 1.00 93.75 89 ASP A O 1
ATOM 736 N N . PRO A 1 90 ? -1.000 -8.843 13.659 1.00 92.06 90 PRO A N 1
ATOM 737 C CA . PRO A 1 90 ? 0.083 -8.854 12.670 1.00 92.06 90 PRO A CA 1
ATOM 738 C C . PRO A 1 90 ? -0.061 -9.947 11.603 1.00 92.06 90 PRO A C 1
ATOM 740 O O . PRO A 1 90 ? 0.406 -9.784 10.478 1.00 92.06 90 PRO A O 1
ATOM 743 N N . ASN A 1 91 ? -0.712 -11.060 11.950 1.00 93.81 91 ASN A N 1
ATOM 744 C CA . ASN A 1 91 ? -0.879 -12.222 11.085 1.00 93.81 91 ASN A CA 1
ATOM 745 C C . ASN A 1 91 ? -2.221 -12.245 10.348 1.00 93.81 91 ASN A C 1
ATOM 747 O O . ASN A 1 91 ? -2.516 -13.233 9.659 1.00 93.81 91 ASN A O 1
ATOM 751 N N . SER A 1 92 ? -3.017 -11.184 10.474 1.00 95.56 92 SER A N 1
ATOM 752 C CA . SER A 1 92 ? -4.318 -11.082 9.833 1.00 95.56 92 SER A CA 1
ATOM 753 C C . SER A 1 92 ? -4.223 -11.130 8.311 1.00 95.56 92 SER A C 1
ATOM 755 O O . SER A 1 92 ? -3.191 -10.845 7.692 1.00 95.56 92 SER A O 1
ATOM 757 N N . GLU A 1 93 ? -5.343 -11.463 7.681 1.00 95.69 93 GLU A N 1
ATOM 758 C CA . GLU A 1 93 ? -5.418 -11.491 6.228 1.00 95.69 93 GLU A CA 1
ATOM 759 C C . GLU A 1 93 ? -5.337 -10.079 5.632 1.00 95.69 93 GLU A C 1
ATOM 761 O O . GLU A 1 93 ? -4.663 -9.881 4.623 1.00 95.69 93 GLU A O 1
ATOM 766 N N . VAL A 1 94 ? -5.932 -9.076 6.291 1.00 96.50 94 VAL A N 1
ATOM 767 C CA . VAL A 1 94 ? -5.835 -7.671 5.860 1.00 96.50 94 VAL A CA 1
ATOM 768 C C . VAL A 1 94 ? -4.387 -7.204 5.822 1.00 96.50 94 VAL A C 1
ATOM 770 O O . VAL A 1 94 ? -3.967 -6.636 4.811 1.00 96.50 94 VAL A O 1
ATOM 773 N N . ARG A 1 95 ? -3.614 -7.457 6.888 1.00 95.62 95 ARG A N 1
ATOM 774 C CA . ARG A 1 95 ? -2.217 -7.024 6.932 1.00 95.62 95 ARG A CA 1
ATOM 775 C C . ARG A 1 95 ? -1.392 -7.696 5.853 1.00 95.62 95 ARG A C 1
ATOM 777 O O . ARG A 1 95 ? -0.665 -7.005 5.152 1.00 95.62 95 ARG A O 1
ATOM 784 N N . LYS A 1 96 ? -1.570 -9.005 5.662 1.00 95.50 96 LYS A N 1
ATOM 785 C CA . LYS A 1 96 ? -0.888 -9.771 4.609 1.00 95.50 96 LYS A CA 1
ATOM 786 C C . LYS A 1 96 ? -1.232 -9.287 3.201 1.00 95.50 96 LYS A C 1
ATOM 788 O O . LYS A 1 96 ? -0.360 -9.256 2.342 1.00 95.50 96 LYS A O 1
ATOM 793 N N . ILE A 1 97 ? -2.490 -8.919 2.945 1.00 96.31 97 ILE A N 1
ATOM 794 C CA . ILE A 1 97 ? -2.914 -8.421 1.629 1.00 96.31 97 ILE A CA 1
ATOM 795 C C . ILE A 1 97 ? -2.314 -7.040 1.356 1.00 96.31 97 ILE A C 1
ATOM 797 O O . ILE A 1 97 ? -1.783 -6.814 0.270 1.00 96.31 97 ILE A O 1
ATOM 801 N N . ILE A 1 98 ? -2.407 -6.125 2.322 1.00 95.56 98 ILE A N 1
ATOM 802 C CA . ILE A 1 98 ? -1.938 -4.740 2.175 1.00 95.56 98 ILE A CA 1
ATOM 803 C C . ILE A 1 98 ? -0.411 -4.624 2.253 1.00 95.56 98 ILE A C 1
ATOM 805 O O . ILE A 1 98 ? 0.151 -3.627 1.804 1.00 95.56 98 ILE A O 1
ATOM 809 N N . ASP A 1 99 ? 0.287 -5.621 2.785 1.00 95.12 99 ASP A N 1
ATOM 810 C CA . ASP A 1 99 ? 1.744 -5.620 2.780 1.00 95.12 99 ASP A CA 1
ATOM 811 C C . ASP A 1 99 ? 2.328 -5.735 1.358 1.00 95.12 99 ASP A C 1
ATOM 813 O O . ASP A 1 99 ? 1.707 -6.295 0.444 1.00 95.12 99 ASP A O 1
ATOM 817 N N . LEU A 1 100 ? 3.537 -5.190 1.178 1.00 92.81 100 LEU A N 1
ATOM 818 C CA . LEU A 1 100 ? 4.337 -5.414 -0.026 1.00 92.81 100 LEU A CA 1
ATOM 819 C C . LEU A 1 100 ? 5.118 -6.709 0.162 1.00 92.81 100 LEU A C 1
ATOM 821 O O . LEU A 1 100 ? 6.187 -6.725 0.769 1.00 92.81 100 LEU A O 1
ATOM 825 N N . SER A 1 101 ? 4.569 -7.804 -0.357 1.00 91.56 101 SER A N 1
ATOM 826 C CA . SER A 1 101 ? 5.228 -9.105 -0.270 1.00 91.56 101 SER A CA 1
ATOM 827 C C . SER A 1 101 ? 6.453 -9.177 -1.195 1.00 91.56 101 SER A C 1
ATOM 829 O O . SER A 1 101 ? 6.496 -8.467 -2.203 1.00 91.56 101 SER A O 1
ATOM 831 N N . PRO A 1 102 ? 7.412 -10.090 -0.945 1.00 91.19 102 PRO A N 1
ATOM 832 C CA . PRO A 1 102 ? 8.518 -10.331 -1.875 1.00 91.19 102 PRO A CA 1
ATOM 833 C C . PRO A 1 102 ? 8.038 -10.612 -3.307 1.00 91.19 102 PRO A C 1
ATOM 835 O O . PRO A 1 102 ? 8.573 -10.060 -4.257 1.00 91.19 102 PRO A O 1
ATOM 838 N N . SER A 1 103 ? 6.935 -11.356 -3.461 1.00 92.25 103 SER A N 1
ATOM 839 C CA . SER A 1 103 ? 6.342 -11.624 -4.778 1.00 92.25 103 SER A CA 1
ATOM 840 C C . SER A 1 103 ? 5.806 -10.366 -5.474 1.00 92.25 103 SER A C 1
ATOM 842 O O . SER A 1 103 ? 5.790 -10.311 -6.704 1.00 92.25 103 SER A O 1
ATOM 844 N N . ASP A 1 104 ? 5.341 -9.362 -4.725 1.00 93.06 104 ASP A N 1
ATOM 845 C CA . ASP A 1 104 ? 4.904 -8.088 -5.306 1.00 93.06 104 ASP A CA 1
ATOM 846 C C . ASP A 1 104 ? 6.100 -7.283 -5.836 1.00 93.06 104 ASP A C 1
ATOM 848 O O . ASP A 1 104 ? 5.985 -6.645 -6.886 1.00 93.06 104 ASP A O 1
ATOM 852 N N . LEU A 1 105 ? 7.243 -7.362 -5.144 1.00 91.31 105 LEU A N 1
ATOM 8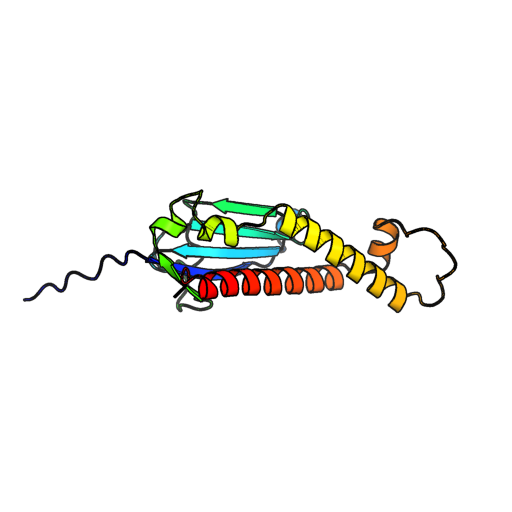53 C CA . LEU A 1 105 ? 8.506 -6.750 -5.564 1.00 91.31 105 LEU A CA 1
ATOM 854 C C . LEU A 1 105 ? 9.096 -7.463 -6.789 1.00 91.31 105 LEU A C 1
ATOM 856 O O . LEU A 1 105 ? 9.452 -6.800 -7.757 1.00 91.31 105 LEU A O 1
ATOM 860 N N . ASP A 1 106 ? 9.077 -8.798 -6.824 1.00 91.25 106 ASP A N 1
ATOM 861 C CA . ASP A 1 106 ? 9.526 -9.563 -7.997 1.00 91.25 106 ASP A CA 1
ATOM 862 C C . ASP A 1 106 ? 8.706 -9.196 -9.248 1.00 91.25 106 ASP A C 1
ATOM 864 O O . ASP A 1 106 ? 9.248 -8.926 -10.322 1.00 91.25 106 ASP A O 1
ATOM 868 N N . LYS A 1 107 ? 7.373 -9.107 -9.106 1.00 93.19 107 LYS A N 1
ATOM 869 C CA . LYS A 1 107 ? 6.475 -8.667 -10.189 1.00 93.19 107 LYS A CA 1
ATOM 870 C C . LYS A 1 107 ? 6.752 -7.233 -10.622 1.00 93.19 107 LYS A C 1
ATOM 872 O O . LYS A 1 107 ? 6.655 -6.933 -11.812 1.00 93.19 107 LYS A O 1
ATOM 877 N N . HIS A 1 108 ? 7.062 -6.354 -9.668 1.00 92.56 108 HIS A N 1
ATOM 878 C CA . HIS A 1 108 ? 7.455 -4.982 -9.959 1.00 92.56 108 HIS A CA 1
ATOM 879 C C . HIS A 1 108 ? 8.720 -4.955 -10.814 1.00 92.56 108 HIS A C 1
ATOM 881 O O . HIS A 1 108 ? 8.716 -4.315 -11.863 1.00 92.56 108 HIS A O 1
ATOM 887 N N . ASP A 1 109 ? 9.758 -5.687 -10.424 1.00 89.88 109 ASP A N 1
ATOM 888 C CA . ASP A 1 109 ? 11.045 -5.682 -11.119 1.00 89.88 109 ASP A CA 1
ATOM 889 C C . ASP A 1 109 ? 10.925 -6.271 -12.529 1.00 89.88 109 ASP A C 1
ATOM 891 O O . ASP A 1 109 ? 11.469 -5.727 -13.494 1.00 89.88 109 ASP A O 1
ATOM 895 N N . GLU A 1 110 ? 10.140 -7.339 -12.695 1.00 91.12 110 GLU A N 1
ATOM 896 C CA . GLU A 1 110 ? 9.815 -7.878 -14.017 1.00 91.12 110 GLU A CA 1
ATOM 897 C C . GLU A 1 110 ? 9.050 -6.871 -14.887 1.00 91.12 110 GLU A C 1
ATOM 899 O O . GLU A 1 110 ? 9.366 -6.692 -16.070 1.00 91.12 110 GLU A O 1
ATOM 904 N N . ALA A 1 111 ? 8.036 -6.208 -14.324 1.00 92.44 111 ALA A N 1
ATOM 905 C CA . ALA A 1 111 ? 7.242 -5.213 -15.036 1.00 92.44 111 ALA A CA 1
ATOM 906 C C . ALA A 1 111 ? 8.081 -3.983 -15.410 1.00 92.44 111 ALA A C 1
ATOM 908 O O . ALA A 1 111 ? 7.948 -3.475 -16.528 1.00 92.44 111 ALA A O 1
ATOM 909 N N . TYR A 1 112 ? 8.978 -3.551 -14.520 1.00 89.38 112 TYR A N 1
ATOM 910 C CA . TYR A 1 112 ? 9.890 -2.437 -14.745 1.00 89.38 112 TYR A CA 1
ATOM 911 C C . TYR A 1 112 ? 10.843 -2.742 -15.895 1.00 89.38 112 TYR A C 1
ATOM 913 O O . TYR A 1 112 ? 10.905 -1.979 -16.858 1.00 89.38 112 TYR A O 1
ATOM 921 N N . LYS A 1 113 ? 11.494 -3.912 -15.875 1.00 87.62 113 LYS A N 1
ATOM 922 C CA . LYS A 1 113 ? 12.388 -4.356 -16.957 1.00 87.62 113 LYS A CA 1
ATOM 923 C C . LYS A 1 113 ? 11.676 -4.405 -18.305 1.00 87.62 113 LYS A C 1
ATOM 925 O O . LYS A 1 113 ? 12.235 -3.976 -19.314 1.00 87.62 113 LYS A O 1
ATOM 930 N N . ARG A 1 114 ? 10.431 -4.896 -18.348 1.00 89.00 114 ARG A N 1
ATOM 931 C CA . ARG A 1 114 ? 9.626 -4.918 -19.585 1.00 89.00 114 ARG A CA 1
ATOM 932 C C . ARG A 1 114 ? 9.312 -3.513 -20.091 1.00 89.00 114 ARG A C 1
ATOM 934 O O . ARG A 1 114 ? 9.470 -3.251 -21.282 1.00 89.00 114 ARG A O 1
ATOM 941 N N . TRP A 1 115 ? 8.881 -2.618 -19.204 1.00 90.12 115 TRP A N 1
ATOM 942 C CA . TRP A 1 115 ? 8.599 -1.229 -19.559 1.00 90.12 115 TRP A CA 1
ATOM 943 C C . TRP A 1 115 ? 9.853 -0.503 -20.053 1.00 90.12 115 TRP A C 1
ATOM 945 O O . TRP A 1 115 ? 9.812 0.147 -21.096 1.00 90.12 115 TRP A O 1
ATOM 955 N N . LEU A 1 116 ? 10.975 -0.677 -19.358 1.00 85.25 116 LEU A N 1
ATOM 956 C CA . LEU A 1 116 ? 12.242 -0.036 -19.678 1.00 85.25 116 LEU A CA 1
ATOM 957 C C . LEU A 1 116 ? 12.758 -0.473 -21.059 1.00 85.25 116 LEU A C 1
ATOM 959 O O . LEU A 1 116 ? 13.083 0.372 -21.893 1.00 85.25 116 LEU A O 1
ATOM 963 N N . LYS A 1 117 ? 12.714 -1.781 -21.362 1.00 82.44 117 LYS A N 1
ATOM 964 C CA . LYS A 1 117 ? 13.028 -2.308 -22.705 1.00 82.44 117 LYS A CA 1
ATOM 965 C C . LYS A 1 117 ? 12.143 -1.682 -23.790 1.00 82.44 117 LYS A C 1
ATOM 967 O O . LYS A 1 117 ? 12.640 -1.340 -24.861 1.00 82.44 117 LYS A O 1
ATOM 972 N N . ALA A 1 118 ? 10.848 -1.495 -23.522 1.00 84.00 118 ALA A N 1
ATOM 973 C CA . ALA A 1 118 ? 9.928 -0.869 -24.472 1.00 84.00 118 ALA A CA 1
ATOM 974 C C . ALA A 1 118 ? 10.227 0.625 -24.697 1.00 84.00 118 ALA A C 1
ATOM 976 O O . ALA A 1 118 ? 10.169 1.091 -25.834 1.00 84.00 118 ALA A O 1
ATOM 977 N N . GLN A 1 119 ? 10.578 1.370 -23.642 1.00 81.38 119 GLN A N 1
ATOM 978 C CA . GLN A 1 119 ? 10.953 2.786 -23.752 1.00 81.38 119 GLN A CA 1
ATOM 979 C C . GLN A 1 119 ? 12.226 2.979 -24.576 1.00 81.38 119 GLN A C 1
ATOM 981 O O . GLN A 1 119 ? 12.266 3.842 -25.452 1.00 81.38 119 GLN A O 1
ATOM 986 N N . VAL A 1 120 ? 13.248 2.155 -24.335 1.00 73.50 120 VAL A N 1
ATOM 987 C CA . VAL A 1 120 ? 14.517 2.246 -25.068 1.00 73.50 120 VAL A CA 1
ATOM 988 C C . VAL A 1 120 ? 14.337 1.867 -26.533 1.00 73.50 120 VAL A C 1
ATOM 990 O O . VAL A 1 120 ? 14.786 2.619 -27.394 1.00 73.50 120 VAL A O 1
ATOM 993 N N . LYS A 1 121 ? 13.585 0.797 -26.837 1.00 71.50 121 LYS A N 1
ATOM 994 C CA . LYS A 1 121 ? 13.248 0.435 -28.225 1.00 71.50 121 LYS A CA 1
ATOM 995 C C . LYS A 1 121 ? 12.515 1.562 -28.963 1.00 71.50 121 LYS A C 1
ATOM 997 O O . LYS A 1 121 ? 12.749 1.774 -30.146 1.00 71.50 121 LYS A O 1
ATOM 1002 N N . GLY A 1 122 ? 11.631 2.287 -28.274 1.00 69.88 122 GLY A N 1
ATOM 1003 C CA . GLY A 1 122 ? 10.918 3.426 -28.856 1.00 69.88 122 GLY A CA 1
ATOM 1004 C C . GLY A 1 122 ? 11.807 4.644 -29.132 1.00 69.88 122 GLY A C 1
ATOM 1005 O O . GLY A 1 122 ? 11.527 5.391 -30.064 1.00 69.88 122 GLY A O 1
ATOM 1006 N N . LYS A 1 123 ? 12.867 4.853 -28.339 1.00 68.56 123 LYS A N 1
ATOM 1007 C CA . LYS A 1 123 ? 13.790 5.991 -28.488 1.00 68.56 123 LYS A CA 1
ATOM 1008 C C . LYS A 1 123 ? 14.953 5.725 -29.441 1.00 68.56 123 LYS A C 1
ATOM 1010 O O . LYS A 1 123 ? 15.414 6.663 -30.083 1.00 68.56 123 LYS A O 1
ATOM 1015 N N . PHE A 1 124 ? 1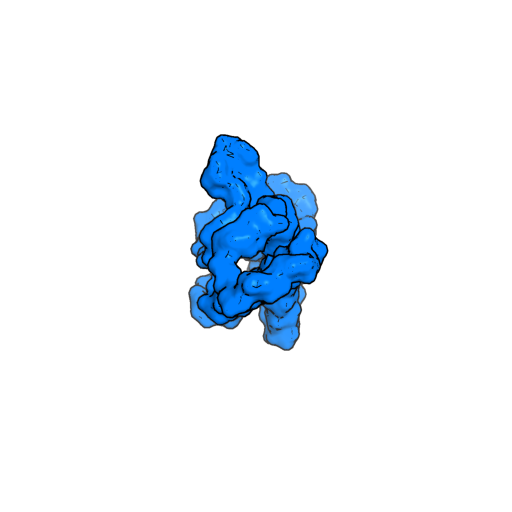5.405 4.479 -29.540 1.00 64.75 124 PHE A N 1
ATOM 1016 C CA . PHE A 1 124 ? 16.526 4.074 -30.386 1.00 64.75 124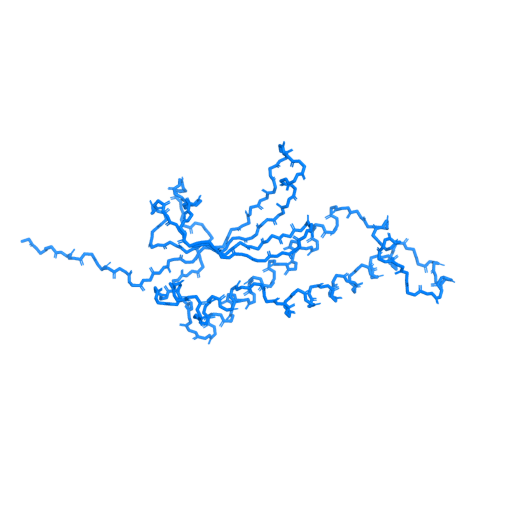 PHE A CA 1
ATOM 1017 C C . PHE A 1 124 ? 16.113 2.885 -31.269 1.00 64.75 124 PHE A C 1
ATOM 1019 O O . PHE A 1 124 ? 16.508 1.749 -31.001 1.00 64.75 124 PHE A O 1
ATOM 1026 N N . PRO A 1 125 ? 15.282 3.118 -32.303 1.00 59.78 125 PRO A N 1
ATOM 1027 C CA . PRO A 1 125 ? 14.772 2.049 -33.162 1.00 59.78 125 PRO A CA 1
ATOM 1028 C C . PRO A 1 125 ? 15.874 1.358 -33.984 1.00 59.78 125 PRO A C 1
ATOM 1030 O O . PRO A 1 125 ? 15.706 0.195 -34.338 1.00 59.78 125 PRO A O 1
ATOM 1033 N N . ASP A 1 126 ? 16.996 2.045 -34.231 1.00 60.53 126 ASP A N 1
ATOM 1034 C CA . ASP A 1 126 ? 18.120 1.554 -35.042 1.00 60.53 126 ASP A CA 1
ATOM 1035 C C . ASP A 1 126 ? 19.227 0.855 -34.221 1.00 60.53 126 ASP A C 1
ATOM 1037 O O . ASP A 1 126 ? 20.151 0.285 -34.794 1.00 60.53 126 ASP A O 1
ATOM 1041 N N . ASP A 1 127 ? 19.133 0.827 -32.884 1.00 55.69 127 ASP A N 1
ATOM 1042 C CA . ASP A 1 127 ? 20.115 0.172 -31.992 1.00 55.69 127 ASP A CA 1
ATOM 1043 C C . ASP A 1 127 ? 19.866 -1.353 -31.865 1.00 55.69 127 ASP A C 1
ATOM 1045 O O . ASP A 1 127 ? 20.177 -1.978 -30.848 1.00 55.69 127 ASP A O 1
ATOM 1049 N N . GLU A 1 128 ? 19.319 -1.991 -32.912 1.00 52.53 128 GLU A N 1
ATOM 1050 C CA . GLU A 1 128 ? 19.153 -3.457 -33.003 1.00 52.53 128 GLU A CA 1
ATOM 1051 C C . GLU A 1 128 ? 20.505 -4.211 -32.958 1.00 52.53 128 GLU A C 1
ATOM 1053 O O . GLU A 1 128 ? 20.549 -5.432 -32.783 1.00 52.53 128 GLU A O 1
ATOM 1058 N N . GLU A 1 129 ? 21.632 -3.501 -33.082 1.00 49.72 129 GLU A N 1
ATOM 1059 C CA . GLU A 1 129 ? 22.953 -4.100 -33.287 1.00 49.72 129 GLU A CA 1
ATOM 1060 C C . GLU A 1 129 ? 23.705 -4.504 -32.003 1.00 49.72 129 GLU A C 1
ATOM 1062 O O . GLU A 1 129 ? 24.656 -5.291 -32.066 1.00 49.72 129 GLU A O 1
ATOM 1067 N N . LYS A 1 130 ? 23.258 -4.108 -30.803 1.00 50.69 130 LYS A N 1
ATOM 1068 C CA . LYS A 1 130 ? 23.807 -4.675 -29.554 1.00 50.69 130 LYS A CA 1
ATOM 1069 C C . LYS A 1 130 ? 23.014 -5.913 -29.128 1.00 50.69 130 LYS A C 1
ATOM 1071 O O . LYS A 1 130 ? 22.179 -5.874 -28.234 1.00 50.69 130 LYS A O 1
ATOM 1076 N N . LYS A 1 131 ? 23.353 -7.052 -29.746 1.00 46.38 131 LYS A N 1
ATOM 1077 C CA . LYS A 1 131 ? 22.905 -8.440 -29.460 1.00 46.38 131 LYS A CA 1
ATOM 1078 C C . LYS A 1 131 ? 23.229 -8.978 -28.047 1.00 46.38 131 LYS A C 1
ATOM 1080 O O . LYS A 1 131 ? 23.542 -10.157 -27.876 1.00 46.38 131 LYS A O 1
ATOM 1085 N N . ARG A 1 132 ? 23.177 -8.155 -27.008 1.00 50.59 132 ARG A N 1
ATOM 1086 C CA . ARG A 1 132 ? 23.260 -8.589 -25.610 1.00 50.59 132 ARG A CA 1
ATOM 1087 C C . ARG A 1 132 ? 22.229 -7.809 -24.837 1.00 50.59 132 ARG A C 1
ATOM 1089 O O . ARG A 1 132 ? 22.157 -6.604 -25.028 1.00 50.59 132 ARG A O 1
ATOM 1096 N N . ASP A 1 133 ? 21.470 -8.515 -24.003 1.00 55.00 133 ASP A N 1
ATOM 1097 C CA . ASP A 1 133 ? 20.520 -7.945 -23.049 1.00 55.00 133 ASP A CA 1
ATOM 1098 C C . ASP A 1 133 ? 21.183 -6.709 -22.409 1.00 55.00 133 ASP A C 1
ATOM 1100 O O . ASP A 1 133 ? 22.157 -6.878 -21.666 1.00 55.00 133 ASP A O 1
ATOM 1104 N N . PRO A 1 134 ? 20.814 -5.480 -22.821 1.00 54.34 134 PRO A N 1
ATOM 1105 C CA . PRO A 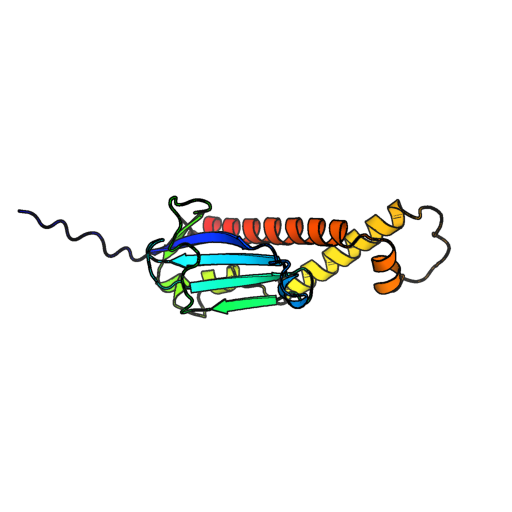1 134 ? 21.551 -4.294 -22.413 1.00 54.34 134 PRO A CA 1
ATOM 1106 C C . PRO A 1 134 ? 21.488 -4.203 -20.891 1.00 54.34 134 PRO A C 1
ATOM 1108 O O . PRO A 1 134 ? 20.444 -4.479 -20.294 1.00 54.34 134 PRO A O 1
ATOM 1111 N N . SER A 1 135 ? 22.617 -3.872 -20.260 1.00 58.31 135 SER A N 1
ATOM 1112 C CA . SER A 1 135 ? 22.656 -3.709 -18.809 1.00 58.31 135 SER A CA 1
ATOM 1113 C C . SER A 1 135 ? 21.612 -2.676 -18.382 1.00 58.31 135 SER A C 1
ATOM 1115 O O . SER A 1 135 ? 21.335 -1.717 -19.105 1.00 58.31 135 SER A O 1
ATOM 1117 N N . GLU A 1 136 ? 21.023 -2.876 -17.206 1.00 56.78 136 GLU A N 1
ATOM 1118 C CA . GLU A 1 136 ? 19.955 -2.022 -16.671 1.00 56.78 136 GLU A CA 1
ATOM 1119 C C . GLU A 1 136 ? 20.376 -0.541 -16.631 1.00 56.78 136 GLU A C 1
ATOM 1121 O O . GLU A 1 136 ? 19.579 0.330 -16.958 1.00 56.78 136 GLU A O 1
ATOM 1126 N N . GLU A 1 137 ? 21.663 -0.263 -16.398 1.00 56.56 137 GLU A N 1
ATOM 1127 C CA . GLU A 1 137 ? 22.263 1.078 -16.482 1.00 56.56 137 GLU A CA 1
ATOM 1128 C C . GLU A 1 137 ? 22.227 1.696 -17.895 1.00 56.56 137 GLU A C 1
ATOM 1130 O O . GLU A 1 137 ? 21.926 2.880 -18.040 1.00 56.56 137 GLU A O 1
ATOM 1135 N N . TYR A 1 138 ? 22.490 0.921 -18.959 1.00 52.44 138 TYR A N 1
ATOM 1136 C CA . TYR A 1 138 ? 22.383 1.421 -20.342 1.00 52.44 138 TYR A CA 1
ATOM 1137 C C . TYR A 1 138 ? 20.930 1.734 -20.694 1.00 52.44 138 TYR A C 1
ATOM 1139 O O . TYR A 1 138 ? 20.643 2.702 -21.393 1.00 52.44 138 TYR A O 1
ATOM 1147 N N . LEU A 1 139 ? 20.000 0.937 -20.171 1.00 57.41 139 LEU A N 1
ATOM 1148 C CA . LEU A 1 139 ? 18.583 1.161 -20.388 1.00 57.41 139 LEU A CA 1
ATOM 1149 C C . LEU A 1 139 ? 18.053 2.381 -19.602 1.00 57.41 139 LEU A C 1
ATOM 1151 O O . LEU A 1 139 ? 17.240 3.139 -20.132 1.00 57.41 139 LEU A O 1
ATOM 1155 N N . ASP A 1 140 ? 18.541 2.604 -18.377 1.00 59.94 140 ASP A N 1
ATOM 1156 C CA . ASP A 1 140 ? 18.132 3.722 -17.513 1.00 59.94 140 ASP A CA 1
ATOM 1157 C C . ASP A 1 140 ? 18.637 5.076 -18.049 1.00 59.94 140 ASP A C 1
ATOM 1159 O O . ASP A 1 140 ? 17.904 6.061 -18.018 1.00 59.94 140 ASP A O 1
ATOM 1163 N N . THR A 1 141 ? 19.828 5.128 -18.671 1.00 61.47 141 THR A N 1
ATOM 1164 C CA . THR A 1 141 ? 20.336 6.361 -19.326 1.00 61.47 141 THR A CA 1
ATOM 1165 C C . THR A 1 141 ? 19.464 6.861 -20.485 1.00 61.47 141 THR A C 1
ATOM 1167 O O . THR A 1 141 ? 19.480 8.051 -20.805 1.00 61.47 141 THR A O 1
ATOM 1170 N N . GLY A 1 142 ? 18.660 5.983 -21.095 1.00 56.75 142 GLY A N 1
ATOM 1171 C CA . GLY A 1 142 ? 17.713 6.345 -22.148 1.00 56.75 142 GLY A CA 1
ATOM 1172 C C . GLY A 1 142 ? 16.403 6.950 -21.632 1.00 56.75 142 GLY A C 1
ATOM 1173 O O . GLY A 1 142 ? 15.632 7.504 -22.422 1.00 56.75 142 GLY A O 1
ATOM 1174 N N . VAL A 1 143 ? 16.108 6.875 -20.333 1.00 69.38 143 VAL A N 1
ATOM 1175 C CA . VAL A 1 143 ? 14.802 7.224 -19.758 1.00 69.38 143 VAL A CA 1
ATOM 1176 C C . VAL A 1 143 ? 14.939 8.372 -18.759 1.00 69.38 143 VAL A C 1
ATOM 1178 O O . VAL A 1 143 ? 15.862 8.425 -17.959 1.00 69.38 143 VAL A O 1
ATOM 1181 N N . THR A 1 144 ? 14.029 9.349 -18.818 1.00 77.06 144 THR A N 1
ATOM 1182 C CA . THR A 1 144 ? 14.065 10.473 -17.873 1.00 77.06 144 THR A CA 1
ATOM 1183 C C . THR A 1 144 ? 13.574 10.016 -16.501 1.00 77.06 144 THR A C 1
ATOM 1185 O O . THR A 1 144 ? 12.649 9.205 -16.408 1.00 77.06 144 THR A O 1
ATOM 1188 N N . ALA A 1 145 ? 14.136 10.584 -15.430 1.00 76.81 145 ALA A N 1
ATOM 1189 C CA . ALA A 1 145 ? 13.677 10.321 -14.063 1.00 76.81 145 ALA A CA 1
ATOM 1190 C C . ALA A 1 145 ? 12.160 10.556 -13.911 1.00 76.81 145 ALA A C 1
ATOM 1192 O O . ALA A 1 145 ? 11.467 9.765 -13.282 1.00 76.81 145 ALA A O 1
ATOM 1193 N N . GLU A 1 146 ? 11.619 11.572 -14.589 1.00 79.25 146 GLU A N 1
ATOM 1194 C CA . GLU A 1 146 ? 10.180 11.852 -14.608 1.00 79.25 146 GLU A CA 1
ATOM 1195 C C . GLU A 1 146 ? 9.350 10.707 -15.206 1.00 79.25 146 GLU A C 1
ATOM 1197 O O . GLU A 1 146 ? 8.308 10.356 -14.656 1.00 79.25 146 GLU A O 1
ATOM 1202 N N . ALA A 1 147 ? 9.797 10.101 -16.311 1.00 83.56 147 ALA A N 1
ATOM 1203 C CA . ALA A 1 147 ? 9.084 8.988 -16.936 1.00 83.56 147 ALA A CA 1
ATOM 1204 C C . ALA A 1 147 ? 9.097 7.743 -16.036 1.00 83.56 147 ALA A C 1
ATOM 1206 O O . ALA A 1 147 ? 8.075 7.063 -15.906 1.00 83.56 147 ALA A O 1
ATOM 1207 N N . ARG A 1 148 ? 10.231 7.479 -15.373 1.00 83.69 148 ARG A N 1
ATOM 1208 C CA . ARG A 1 148 ? 10.361 6.412 -14.372 1.00 83.69 148 ARG A CA 1
ATOM 1209 C C . ARG A 1 148 ? 9.394 6.625 -13.216 1.00 83.69 148 ARG A C 1
ATOM 1211 O O . ARG A 1 148 ? 8.624 5.726 -12.882 1.00 83.69 148 ARG A O 1
ATOM 1218 N N . ASP A 1 149 ? 9.393 7.821 -12.642 1.00 83.81 149 ASP A N 1
ATOM 1219 C CA . ASP A 1 149 ? 8.557 8.138 -11.491 1.00 83.81 149 ASP A CA 1
ATOM 1220 C C . ASP A 1 149 ? 7.069 8.093 -11.866 1.00 83.81 149 ASP A C 1
ATOM 1222 O O . ASP A 1 149 ? 6.252 7.577 -11.104 1.00 83.81 149 ASP A O 1
ATOM 1226 N N . GLN A 1 150 ? 6.685 8.566 -13.057 1.00 86.56 150 GLN A N 1
ATOM 1227 C CA . GLN A 1 150 ? 5.317 8.432 -13.571 1.00 86.56 150 GLN A CA 1
ATOM 1228 C C . GLN A 1 150 ? 4.891 6.967 -13.719 1.00 86.56 150 GLN A C 1
ATOM 1230 O O . GLN A 1 150 ? 3.778 6.614 -13.316 1.00 86.56 150 GLN A O 1
ATOM 1235 N N . TRP A 1 151 ? 5.763 6.111 -14.258 1.00 91.06 151 TRP A N 1
ATOM 1236 C CA . TRP A 1 151 ? 5.482 4.683 -14.379 1.00 91.06 151 TRP A CA 1
ATOM 1237 C C . TRP A 1 151 ? 5.318 4.023 -13.007 1.00 91.06 151 TRP A C 1
ATOM 1239 O O . TRP A 1 151 ? 4.298 3.374 -12.774 1.00 91.06 151 TRP A O 1
ATOM 1249 N N . GLN A 1 152 ? 6.253 4.250 -12.075 1.00 90.81 152 GLN A N 1
ATOM 1250 C CA . GLN A 1 152 ? 6.184 3.671 -10.728 1.00 90.81 152 GLN A CA 1
ATOM 1251 C C . GLN A 1 152 ? 4.933 4.145 -9.983 1.00 90.81 152 GLN A C 1
ATOM 1253 O O . GLN A 1 152 ? 4.209 3.338 -9.403 1.00 90.81 152 GLN A O 1
ATOM 1258 N N . ASN A 1 153 ? 4.614 5.440 -10.070 1.00 89.69 153 ASN A N 1
ATOM 1259 C CA . ASN A 1 153 ? 3.388 6.008 -9.510 1.00 89.69 153 ASN A CA 1
ATOM 1260 C C . ASN A 1 153 ? 2.139 5.278 -10.000 1.00 89.69 153 ASN A C 1
ATOM 1262 O O . ASN A 1 153 ? 1.250 4.969 -9.206 1.00 89.69 153 ASN A O 1
ATOM 1266 N N . LYS A 1 154 ? 2.058 5.023 -11.308 1.00 93.00 154 LYS A N 1
ATOM 1267 C CA . LYS A 1 154 ? 0.933 4.301 -11.893 1.00 93.00 154 LYS A CA 1
ATOM 1268 C C . LYS A 1 154 ? 0.912 2.850 -11.417 1.00 93.00 154 LYS A C 1
ATOM 1270 O O . LYS A 1 154 ? -0.123 2.396 -10.946 1.00 93.00 154 LYS A O 1
ATOM 1275 N N . TYR A 1 155 ? 2.050 2.162 -11.468 1.00 94.62 155 TYR A N 1
ATOM 1276 C CA . TYR A 1 155 ? 2.168 0.760 -11.076 1.00 94.62 155 TYR A CA 1
ATOM 1277 C C . TYR A 1 155 ? 1.735 0.520 -9.622 1.00 94.62 155 TYR A C 1
ATOM 1279 O O . TYR A 1 155 ? 0.858 -0.305 -9.367 1.00 94.62 155 TYR A O 1
ATOM 1287 N N . PHE A 1 156 ? 2.283 1.277 -8.665 1.00 94.75 156 PHE A N 1
ATOM 1288 C CA . PHE A 1 156 ? 1.932 1.112 -7.250 1.00 94.75 156 PHE A CA 1
ATOM 1289 C C . PHE A 1 156 ? 0.508 1.560 -6.939 1.00 94.75 156 PHE A C 1
ATOM 1291 O O . PHE A 1 156 ? -0.134 0.970 -6.071 1.00 94.75 156 PHE A O 1
ATOM 1298 N N . LYS A 1 157 ? -0.023 2.556 -7.658 1.00 94.44 157 LYS A N 1
ATOM 1299 C CA . LYS A 1 157 ? -1.435 2.926 -7.541 1.00 94.44 157 LYS A CA 1
ATOM 1300 C C . LYS A 1 157 ? -2.340 1.790 -8.020 1.00 94.44 157 LYS A C 1
ATOM 1302 O O . LYS A 1 157 ? -3.240 1.394 -7.287 1.00 94.44 157 LYS A O 1
ATOM 1307 N N . ASP A 1 158 ? -2.085 1.236 -9.200 1.00 96.25 158 ASP A N 1
ATOM 1308 C CA . ASP A 1 158 ? -2.882 0.140 -9.758 1.00 96.25 158 ASP A CA 1
ATOM 1309 C C . ASP A 1 158 ? -2.800 -1.108 -8.857 1.00 96.25 158 ASP A C 1
ATOM 1311 O O . ASP A 1 158 ? -3.817 -1.737 -8.561 1.00 96.25 158 ASP A O 1
ATOM 1315 N N . MET A 1 159 ? -1.611 -1.410 -8.323 1.00 96.44 159 MET A N 1
ATOM 1316 C CA . MET A 1 159 ? -1.416 -2.474 -7.337 1.00 96.44 159 MET A CA 1
ATOM 1317 C C . MET A 1 159 ? -2.203 -2.215 -6.048 1.00 96.44 159 MET A C 1
ATOM 1319 O O . MET A 1 159 ? -2.893 -3.115 -5.573 1.00 96.44 159 MET A O 1
ATOM 1323 N N . ALA A 1 160 ? -2.144 -1.005 -5.488 1.00 96.38 160 ALA A N 1
ATOM 1324 C CA . ALA A 1 160 ? -2.885 -0.650 -4.280 1.00 96.38 160 ALA A CA 1
ATOM 1325 C C . ALA A 1 160 ? -4.397 -0.824 -4.482 1.00 96.38 160 ALA A C 1
ATOM 1327 O O . ALA A 1 160 ? -5.067 -1.451 -3.662 1.00 96.38 160 ALA A O 1
ATOM 1328 N N . HIS A 1 161 ? -4.920 -0.364 -5.620 1.00 96.56 161 HIS A N 1
ATOM 1329 C CA . HIS A 1 161 ? -6.316 -0.575 -5.996 1.00 96.56 161 HIS A CA 1
ATOM 1330 C C . HIS A 1 161 ? -6.655 -2.069 -6.133 1.00 96.56 161 HIS A C 1
ATOM 1332 O O . HIS A 1 161 ? -7.718 -2.494 -5.682 1.00 96.56 161 HIS A O 1
ATOM 1338 N N . ALA A 1 162 ? -5.757 -2.891 -6.685 1.00 96.94 162 ALA A N 1
ATOM 1339 C CA . ALA A 1 162 ? -5.951 -4.339 -6.765 1.00 96.94 162 ALA A CA 1
ATOM 1340 C C . ALA A 1 162 ? -5.959 -5.014 -5.378 1.00 96.94 162 ALA A C 1
ATOM 1342 O O . ALA A 1 162 ? -6.778 -5.906 -5.130 1.00 96.94 162 ALA A O 1
ATOM 1343 N N . LYS A 1 163 ? -5.107 -4.569 -4.440 1.00 97.12 163 LYS A N 1
ATOM 1344 C CA . LYS A 1 163 ? -5.150 -5.036 -3.043 1.00 97.12 163 LYS A CA 1
ATOM 1345 C C . LYS A 1 163 ? -6.483 -4.659 -2.387 1.00 97.12 163 LYS A C 1
ATOM 1347 O O . LYS A 1 163 ? -7.122 -5.522 -1.794 1.00 97.12 163 LYS A O 1
ATOM 1352 N N . LEU A 1 164 ? -6.957 -3.422 -2.561 1.00 96.88 164 LEU A N 1
ATOM 1353 C CA . LEU A 1 164 ? -8.259 -2.972 -2.044 1.00 96.88 164 LEU A CA 1
ATOM 1354 C C . LEU A 1 164 ? -9.428 -3.768 -2.642 1.00 96.88 164 LEU A C 1
ATOM 1356 O O . LEU A 1 164 ? -10.312 -4.209 -1.910 1.00 96.88 164 LEU A O 1
ATOM 1360 N N . ALA A 1 165 ? -9.401 -4.036 -3.949 1.00 96.94 165 ALA A N 1
ATOM 1361 C CA . ALA A 1 165 ? -10.386 -4.892 -4.608 1.00 96.94 165 ALA A CA 1
ATOM 1362 C C . ALA A 1 165 ? -10.375 -6.324 -4.045 1.00 96.94 165 ALA A C 1
ATOM 1364 O O . ALA A 1 165 ? -11.432 -6.926 -3.863 1.00 96.94 165 ALA A O 1
ATOM 1365 N N . THR A 1 166 ? -9.196 -6.851 -3.703 1.00 97.38 166 THR A N 1
ATOM 1366 C CA . THR A 1 166 ? -9.057 -8.163 -3.053 1.00 97.38 166 THR A CA 1
ATOM 1367 C C . THR A 1 166 ? -9.691 -8.169 -1.659 1.00 97.38 166 THR A C 1
ATOM 1369 O O . THR A 1 166 ? -10.361 -9.137 -1.299 1.00 97.38 166 THR A O 1
ATOM 1372 N N . LEU A 1 167 ? -9.540 -7.088 -0.885 1.00 97.06 167 LEU A N 1
ATOM 1373 C CA . LEU A 1 167 ? -10.193 -6.950 0.422 1.00 97.06 167 LEU A CA 1
ATOM 1374 C C . LEU A 1 167 ? -11.717 -6.893 0.302 1.00 97.06 167 LEU A C 1
ATOM 1376 O O . LEU A 1 167 ? -12.404 -7.562 1.074 1.00 97.06 167 LEU A O 1
ATOM 1380 N N . LEU A 1 168 ? -12.239 -6.142 -0.674 1.00 96.31 168 LEU A N 1
ATOM 1381 C CA . LEU A 1 168 ? -13.677 -6.079 -0.964 1.00 96.31 168 LEU A CA 1
ATOM 1382 C C . LEU A 1 168 ? -14.219 -7.457 -1.355 1.00 96.31 168 LEU A C 1
ATOM 1384 O O . LEU A 1 168 ? -15.198 -7.922 -0.780 1.00 96.31 168 LEU A O 1
ATOM 1388 N N . ALA A 1 169 ? -13.546 -8.147 -2.280 1.00 96.94 169 ALA A N 1
ATOM 1389 C CA . ALA A 1 169 ? -13.950 -9.475 -2.743 1.00 96.94 169 ALA A CA 1
ATOM 1390 C C . ALA A 1 169 ? -13.966 -10.523 -1.615 1.00 96.94 169 ALA A C 1
ATOM 1392 O O . ALA A 1 169 ? -14.770 -11.451 -1.642 1.00 96.94 169 ALA A O 1
ATOM 1393 N N . LYS A 1 170 ? -13.097 -10.365 -0.611 1.00 96.62 170 LYS A N 1
ATOM 1394 C CA . LYS A 1 170 ? -13.030 -11.226 0.579 1.00 96.62 170 LYS A CA 1
ATOM 1395 C C . LYS A 1 170 ? -13.945 -10.775 1.725 1.00 96.62 170 LYS A C 1
ATOM 1397 O O . LYS A 1 170 ? -13.971 -11.430 2.762 1.00 96.62 170 LYS A O 1
ATOM 1402 N N . GLY A 1 171 ? -14.680 -9.670 1.573 1.00 94.19 171 GLY A N 1
ATOM 1403 C CA . GLY A 1 171 ? -15.548 -9.116 2.620 1.00 94.19 171 GLY A CA 1
ATOM 1404 C C . GLY A 1 171 ? -14.801 -8.529 3.826 1.00 94.19 171 GLY A C 1
ATOM 1405 O O . GLY A 1 171 ? -15.401 -8.347 4.888 1.00 94.19 171 GLY A O 1
ATOM 1406 N N . LEU A 1 172 ? -13.502 -8.248 3.668 1.00 95.00 172 LEU A N 1
ATOM 1407 C CA . LEU A 1 172 ? -12.623 -7.666 4.691 1.00 95.00 172 LEU A CA 1
ATOM 1408 C C . LEU A 1 172 ? -12.674 -6.131 4.710 1.00 95.00 172 LEU A C 1
ATOM 1410 O O . LEU A 1 172 ? -12.331 -5.524 5.722 1.00 95.00 172 LEU A O 1
ATOM 1414 N N . LEU A 1 173 ? -13.103 -5.522 3.602 1.00 95.38 173 LEU A N 1
ATOM 1415 C CA . LEU A 1 173 ? -13.385 -4.094 3.465 1.00 95.38 173 LEU A CA 1
ATOM 1416 C C . LEU A 1 173 ? -14.879 -3.919 3.169 1.00 95.38 173 LEU A C 1
ATOM 1418 O O . LEU A 1 173 ? -15.433 -4.681 2.373 1.00 95.38 173 LEU A O 1
ATOM 1422 N N . ARG A 1 174 ? -15.524 -2.954 3.826 1.00 90.81 174 ARG A N 1
ATOM 1423 C CA . ARG A 1 174 ? -16.953 -2.640 3.675 1.00 90.81 174 ARG A CA 1
ATOM 1424 C C . ARG A 1 174 ? -17.187 -1.155 3.459 1.00 90.81 174 ARG A C 1
ATOM 1426 O O . ARG A 1 174 ? -16.381 -0.361 3.995 1.00 90.81 174 ARG A O 1
#

Secondary structure (DSSP, 8-state):
----------EEEEEEEEEPPPTT-GGGG-EEEEEEEESSTT-SEEEEEEEEESSS-EEEEEEEEE-TTTT-SS-TTEEEEEEHHHHH-TTSHHHHHHS--HHHHHHHHHHHHHHHHHHHHHH-TT-TT--S---HHHHHHTS-HHHHHHHHHHHHHHHHHHHHHHHHHTTS--

pLDDT: mean 82.04, std 16.95, range [35.41, 97.38]

Radius of gyration: 20.07 Å; chains: 1; bounding box: 57×32×64 Å

Foldseek 3Di:
DDPPPPDPPQKWWWFWDKDAFDPPDPVSNKIKIWTWTDPDLQDQFTWIWIFIDLPDTAIDIDHGDGRPSNPPDDPPRGLFIFGNCQRPDCPHPLNVLQGCDPVNVVVVVVVLLVVLVVQQCVQCVPVPPPPDSDPPVVSVVSDDSVRVVVVVVVSVVVSNVVSSVVCVVVVRGD